Protein AF-A0A933W8A5-F1 (afdb_monomer)

Structure (mmCIF, N/CA/C/O backbone):
data_AF-A0A933W8A5-F1
#
_entry.id   AF-A0A933W8A5-F1
#
loop_
_atom_site.group_PDB
_atom_site.id
_atom_site.type_symbol
_atom_site.label_atom_id
_atom_site.label_alt_id
_atom_site.label_comp_id
_atom_site.label_asym_id
_atom_site.lab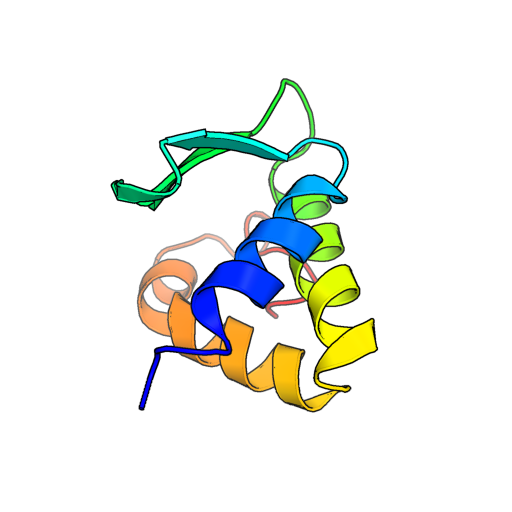el_entity_id
_atom_site.label_seq_id
_atom_site.pdbx_PDB_ins_code
_atom_site.Cartn_x
_atom_site.Cartn_y
_atom_site.Cartn_z
_atom_site.occupancy
_atom_site.B_iso_or_equiv
_atom_site.auth_seq_id
_atom_site.auth_comp_id
_atom_site.auth_asym_id
_atom_site.auth_atom_id
_atom_site.pdbx_PDB_model_num
ATOM 1 N N . GLN A 1 1 ? 10.226 -14.041 -10.087 1.00 38.94 1 GLN A N 1
ATOM 2 C CA . GLN A 1 1 ? 10.931 -12.931 -10.763 1.00 38.94 1 GLN A CA 1
ATOM 3 C C . GLN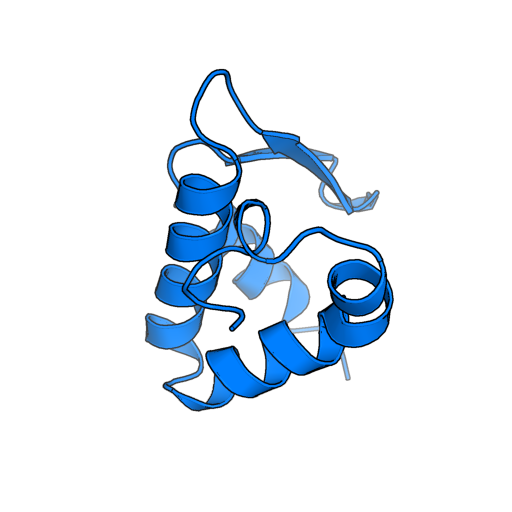 A 1 1 ? 10.443 -11.626 -10.133 1.00 38.94 1 GLN A C 1
ATOM 5 O O . GLN A 1 1 ? 9.567 -10.977 -10.675 1.00 38.94 1 GLN A O 1
ATOM 10 N N . GLU A 1 2 ? 10.956 -11.286 -8.946 1.00 49.69 2 GLU A N 1
ATOM 11 C CA . GLU A 1 2 ? 10.576 -10.088 -8.155 1.00 49.69 2 GLU A CA 1
ATOM 12 C C . GLU A 1 2 ? 11.522 -8.888 -8.391 1.00 49.69 2 GLU A C 1
ATOM 14 O O . GLU A 1 2 ? 11.289 -7.780 -7.919 1.00 49.69 2 GLU A O 1
ATOM 19 N N . LEU A 1 3 ? 12.592 -9.096 -9.163 1.00 53.41 3 LEU A N 1
ATOM 20 C CA . LEU A 1 3 ? 13.804 -8.265 -9.179 1.00 53.41 3 LEU A CA 1
ATOM 21 C C . LEU A 1 3 ? 13.699 -6.904 -9.895 1.00 53.41 3 LEU A C 1
ATOM 23 O O . LEU A 1 3 ? 14.645 -6.128 -9.827 1.00 53.41 3 LEU A O 1
ATOM 27 N N . ILE A 1 4 ? 12.586 -6.593 -10.567 1.00 51.72 4 ILE A N 1
ATOM 28 C CA . ILE A 1 4 ? 12.400 -5.299 -11.263 1.00 51.72 4 ILE A CA 1
ATOM 29 C C . ILE A 1 4 ? 11.243 -4.489 -10.659 1.00 51.72 4 ILE A C 1
ATOM 31 O O . ILE A 1 4 ? 11.300 -3.261 -10.628 1.00 51.72 4 ILE A O 1
ATOM 35 N N . ILE A 1 5 ? 10.214 -5.160 -10.129 1.00 58.34 5 ILE A N 1
ATOM 36 C CA . ILE A 1 5 ? 9.015 -4.493 -9.600 1.00 58.34 5 ILE A CA 1
ATOM 37 C C . ILE A 1 5 ? 9.278 -3.893 -8.211 1.00 58.34 5 ILE A C 1
ATOM 39 O O . ILE A 1 5 ? 8.776 -2.808 -7.929 1.00 58.34 5 ILE A O 1
ATOM 43 N N . GLY A 1 6 ? 10.122 -4.528 -7.385 1.00 76.06 6 GLY A N 1
ATOM 44 C CA . GLY A 1 6 ? 10.456 -4.049 -6.037 1.00 76.06 6 GLY A CA 1
ATOM 45 C C . GLY A 1 6 ? 10.998 -2.611 -6.007 1.00 76.06 6 GLY A C 1
ATOM 46 O O . GLY A 1 6 ? 10.347 -1.743 -5.425 1.00 76.06 6 GLY A O 1
ATOM 47 N N . PRO A 1 7 ? 12.124 -2.306 -6.684 1.00 84.44 7 PRO A N 1
ATOM 48 C CA . PRO A 1 7 ? 12.697 -0.956 -6.662 1.00 84.44 7 PRO A CA 1
ATOM 49 C C . PRO A 1 7 ? 11.766 0.113 -7.252 1.00 84.44 7 PRO A C 1
ATOM 51 O O . PRO A 1 7 ? 11.744 1.253 -6.789 1.00 84.44 7 PRO A O 1
ATOM 54 N N . LEU A 1 8 ? 10.974 -0.244 -8.272 1.00 87.69 8 LEU A N 1
ATOM 55 C CA . LEU A 1 8 ? 10.001 0.674 -8.860 1.00 87.69 8 LEU A CA 1
ATOM 56 C C . LEU A 1 8 ? 8.880 0.999 -7.867 1.00 87.69 8 LEU A C 1
ATOM 58 O O . LEU A 1 8 ? 8.601 2.174 -7.653 1.00 87.69 8 LEU A O 1
ATOM 62 N N . ALA A 1 9 ? 8.287 -0.007 -7.221 1.00 87.12 9 ALA A N 1
ATOM 63 C CA . ALA A 1 9 ? 7.235 0.200 -6.228 1.00 87.12 9 ALA A CA 1
ATOM 64 C C . ALA A 1 9 ? 7.705 1.120 -5.089 1.00 87.12 9 ALA A C 1
ATOM 66 O O . ALA A 1 9 ? 7.008 2.069 -4.730 1.00 87.12 9 ALA A O 1
ATOM 67 N N . TRP A 1 10 ? 8.933 0.933 -4.599 1.00 92.06 10 TRP A N 1
ATOM 68 C CA . TRP A 1 10 ? 9.513 1.811 -3.582 1.00 92.06 10 TRP A CA 1
ATOM 69 C C . TRP A 1 10 ? 9.707 3.251 -4.061 1.00 92.06 10 TRP A C 1
ATOM 71 O O . TRP A 1 10 ? 9.399 4.194 -3.331 1.00 92.06 10 TRP A O 1
ATOM 81 N N . ASN A 1 11 ? 10.158 3.451 -5.300 1.00 92.56 11 ASN A N 1
ATOM 82 C CA . ASN A 1 11 ? 10.278 4.791 -5.881 1.00 92.56 11 ASN A CA 1
ATOM 83 C C . ASN A 1 11 ? 8.933 5.506 -6.016 1.00 92.56 11 ASN A C 1
ATOM 85 O O . ASN A 1 11 ? 8.871 6.728 -5.881 1.00 92.56 11 ASN A O 1
ATOM 89 N N . GLU A 1 12 ? 7.860 4.764 -6.256 1.00 92.88 12 GLU A N 1
ATOM 90 C CA . GLU A 1 12 ? 6.511 5.316 -6.300 1.00 92.88 12 GLU A CA 1
ATOM 91 C C . GLU A 1 12 ? 5.961 5.607 -4.907 1.00 92.88 12 GLU A C 1
ATOM 93 O O . GLU A 1 12 ? 5.415 6.688 -4.687 1.00 92.88 12 GLU A O 1
ATOM 98 N N . ALA A 1 13 ? 6.196 4.719 -3.940 1.00 93.75 13 ALA A N 1
ATOM 99 C CA . ALA A 1 13 ? 5.835 4.935 -2.543 1.00 93.75 13 ALA A CA 1
ATOM 100 C C . ALA A 1 13 ? 6.478 6.213 -1.970 1.00 93.75 13 ALA A C 1
ATOM 102 O O . ALA A 1 13 ? 5.814 6.967 -1.261 1.00 93.75 13 ALA A O 1
ATOM 103 N N . ARG A 1 14 ? 7.728 6.537 -2.349 1.00 95.06 14 ARG A N 1
ATOM 104 C CA . ARG A 1 14 ? 8.409 7.797 -1.961 1.00 95.06 14 ARG A CA 1
ATOM 105 C C . ARG A 1 14 ? 7.673 9.067 -2.387 1.00 95.06 14 ARG A C 1
ATOM 107 O O . ARG A 1 14 ? 7.894 10.121 -1.798 1.00 95.06 14 ARG A O 1
ATOM 114 N N . LYS A 1 15 ? 6.843 8.997 -3.429 1.00 95.06 15 LYS A N 1
ATOM 115 C CA . LYS A 1 15 ? 6.102 10.154 -3.957 1.00 95.06 15 LYS A CA 1
ATOM 116 C C . LYS A 1 15 ? 4.799 10.402 -3.199 1.00 95.06 15 LYS A C 1
ATOM 118 O O . LYS A 1 15 ? 4.140 11.414 -3.435 1.00 95.06 15 LYS A O 1
ATOM 123 N N . VAL A 1 16 ? 4.407 9.489 -2.311 1.00 95.06 16 VAL A N 1
ATOM 124 C CA . VAL A 1 16 ? 3.143 9.562 -1.584 1.00 95.06 16 VAL A CA 1
ATOM 125 C C . VAL A 1 16 ? 3.298 10.464 -0.368 1.00 95.06 16 VAL A C 1
ATOM 127 O O . VAL A 1 16 ? 3.985 10.146 0.600 1.00 95.06 16 VAL A O 1
ATOM 130 N N . GLN A 1 17 ? 2.609 11.603 -0.395 1.00 93.69 17 GLN A N 1
ATOM 131 C CA . GLN A 1 17 ? 2.561 12.501 0.751 1.00 93.69 17 GLN A CA 1
ATOM 132 C C . GLN A 1 17 ? 1.929 11.805 1.964 1.00 93.69 17 GLN A C 1
ATOM 134 O O . GLN A 1 17 ? 0.796 11.323 1.888 1.00 93.69 17 GLN A O 1
ATOM 139 N N . GLY A 1 18 ? 2.643 11.836 3.092 1.00 93.12 18 GLY A N 1
ATOM 140 C CA . GLY A 1 18 ? 2.227 11.203 4.344 1.00 93.12 18 GLY A CA 1
ATOM 141 C C . GLY A 1 18 ? 2.823 9.811 4.566 1.00 93.12 18 GLY A C 1
ATOM 142 O O . GLY A 1 18 ? 2.646 9.268 5.651 1.00 93.12 18 GLY A O 1
ATOM 143 N N . LEU A 1 19 ? 3.554 9.253 3.594 1.00 95.56 19 LEU A N 1
ATOM 144 C CA . LEU A 1 19 ? 4.280 7.990 3.724 1.00 95.56 19 LEU A CA 1
ATOM 145 C C . LEU A 1 19 ? 5.790 8.255 3.738 1.00 95.56 19 LEU A C 1
ATOM 147 O O . LEU A 1 19 ? 6.337 8.840 2.806 1.00 95.56 19 LEU A O 1
ATOM 151 N N . GLN A 1 20 ? 6.473 7.801 4.784 1.00 95.50 20 GLN A N 1
ATOM 152 C CA . GLN A 1 20 ? 7.925 7.863 4.893 1.00 95.50 20 GLN A CA 1
ATOM 153 C C . GLN A 1 20 ? 8.503 6.451 4.912 1.00 95.50 20 GLN A C 1
ATOM 155 O O . GLN A 1 20 ? 8.135 5.636 5.751 1.00 95.50 20 GLN A O 1
ATOM 160 N N . ILE A 1 21 ? 9.450 6.178 4.017 1.00 94.19 21 ILE A N 1
ATOM 161 C CA . ILE A 1 21 ? 10.239 4.945 4.061 1.00 94.19 21 ILE A CA 1
ATOM 162 C C . ILE A 1 21 ? 11.358 5.137 5.084 1.00 94.19 21 ILE A C 1
ATOM 164 O O . ILE A 1 21 ? 12.145 6.077 4.960 1.00 94.19 21 ILE A O 1
ATOM 168 N N . VAL A 1 22 ? 11.411 4.261 6.086 1.00 94.75 22 VAL A N 1
ATOM 169 C CA . VAL A 1 22 ? 12.457 4.244 7.119 1.00 94.75 22 VAL A CA 1
ATOM 170 C C . VAL A 1 22 ? 13.592 3.316 6.694 1.00 94.75 22 VAL A C 1
ATOM 172 O O . VAL A 1 22 ? 14.752 3.722 6.718 1.00 94.75 22 VAL A O 1
ATOM 175 N N . ASP A 1 23 ? 13.256 2.106 6.241 1.00 91.50 23 ASP A N 1
ATOM 176 C CA . ASP A 1 23 ? 14.217 1.104 5.775 1.00 91.50 23 ASP A CA 1
ATOM 177 C C . ASP A 1 23 ? 13.586 0.253 4.659 1.00 91.50 23 ASP A C 1
ATOM 179 O O . ASP A 1 23 ? 12.758 -0.623 4.906 1.00 91.50 23 ASP A O 1
ATOM 183 N N . GLU A 1 24 ? 13.985 0.514 3.411 1.00 89.44 24 GLU A N 1
ATOM 184 C CA . GLU A 1 24 ? 13.497 -0.212 2.229 1.00 89.44 24 GLU A CA 1
ATOM 185 C C . GLU A 1 24 ? 13.851 -1.707 2.278 1.00 89.44 24 GLU A C 1
ATOM 187 O O . GLU A 1 24 ? 13.051 -2.547 1.870 1.00 89.44 24 GLU A O 1
ATOM 192 N N . MET A 1 25 ? 15.024 -2.054 2.820 1.00 87.25 25 MET A N 1
ATOM 193 C CA . MET A 1 25 ? 15.499 -3.440 2.873 1.00 87.25 25 MET A CA 1
ATOM 194 C C . MET A 1 25 ? 14.703 -4.276 3.874 1.00 87.25 25 MET A C 1
ATOM 196 O O . MET A 1 25 ? 14.554 -5.483 3.686 1.00 87.25 25 MET A O 1
ATOM 200 N N . LYS A 1 26 ? 14.195 -3.641 4.935 1.00 88.69 26 LYS A N 1
ATOM 201 C CA . LYS A 1 26 ? 13.346 -4.283 5.951 1.00 88.69 26 LYS A CA 1
ATOM 202 C C . LYS A 1 26 ? 11.850 -4.115 5.701 1.00 88.69 26 LYS A C 1
ATOM 204 O O . LYS A 1 26 ? 11.057 -4.709 6.425 1.00 88.69 26 LYS A O 1
ATOM 209 N N . GLY A 1 27 ? 11.460 -3.313 4.713 1.00 88.00 27 GLY A N 1
ATOM 210 C CA . GLY A 1 27 ? 10.06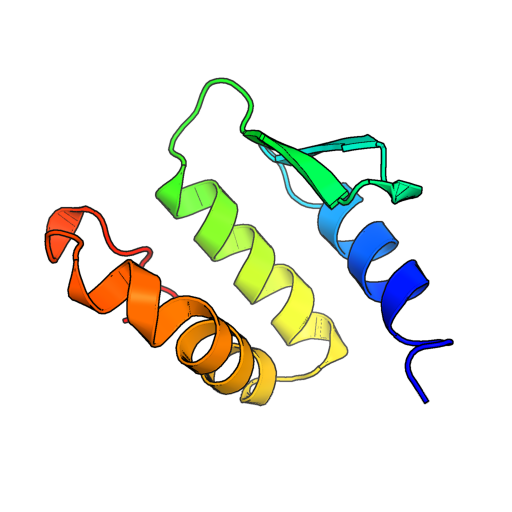0 -2.969 4.478 1.00 88.00 27 GLY A CA 1
ATOM 211 C C . GLY A 1 27 ? 9.469 -2.032 5.535 1.00 88.00 27 GLY A C 1
ATOM 212 O O . GLY A 1 27 ? 8.257 -2.014 5.731 1.00 88.00 27 GLY A O 1
ATOM 213 N N . GLU A 1 28 ? 10.307 -1.272 6.240 1.00 93.00 28 GLU A N 1
ATOM 214 C CA . GLU A 1 28 ? 9.873 -0.408 7.332 1.00 93.00 28 GLU A CA 1
ATOM 215 C C . GLU A 1 28 ? 9.414 0.952 6.800 1.00 93.00 28 GLU A C 1
ATOM 217 O O . GLU A 1 28 ? 10.168 1.685 6.148 1.00 93.00 28 GLU A O 1
ATOM 222 N N . VAL A 1 29 ? 8.167 1.302 7.108 1.00 94.12 29 VAL A N 1
ATOM 223 C CA . VAL A 1 29 ? 7.542 2.570 6.729 1.00 94.12 29 VAL A CA 1
ATOM 224 C C . VAL A 1 29 ? 6.820 3.183 7.919 1.00 94.12 29 VAL A C 1
ATOM 226 O O . VAL A 1 29 ? 6.334 2.482 8.804 1.00 94.12 29 VAL A O 1
ATOM 229 N N . VAL A 1 30 ? 6.714 4.505 7.915 1.00 94.81 30 VAL A N 1
ATOM 230 C CA . VAL A 1 30 ? 5.960 5.270 8.905 1.00 94.81 30 VAL A CA 1
ATOM 231 C C . VAL A 1 30 ? 4.970 6.164 8.177 1.00 94.81 30 VAL A C 1
ATOM 233 O O . VAL A 1 30 ? 5.311 6.843 7.206 1.00 94.81 30 VAL A O 1
ATOM 236 N N . LEU A 1 31 ? 3.734 6.178 8.667 1.00 93.38 31 LEU A N 1
ATOM 237 C CA . LEU A 1 31 ? 2.746 7.171 8.271 1.00 93.38 31 LEU A CA 1
ATOM 238 C C . LEU A 1 31 ? 2.990 8.432 9.100 1.00 93.38 31 LEU A C 1
ATOM 240 O O . LEU A 1 31 ? 2.954 8.396 10.330 1.00 93.38 31 LEU A O 1
ATOM 244 N N . GLN A 1 32 ? 3.287 9.540 8.431 1.00 89.38 32 GLN A N 1
ATOM 245 C CA . GLN A 1 32 ? 3.493 10.823 9.098 1.00 89.38 32 GLN A CA 1
ATOM 246 C C . GLN A 1 32 ? 2.153 11.381 9.598 1.00 89.38 32 GLN A C 1
ATOM 248 O O . GLN A 1 32 ? 1.117 11.125 8.986 1.00 89.38 32 GLN A O 1
ATOM 253 N N . ASN A 1 33 ? 2.193 12.156 10.694 1.00 69.38 33 ASN A N 1
ATOM 254 C CA . ASN A 1 33 ? 1.031 12.782 11.341 1.00 69.38 33 ASN A CA 1
ATOM 255 C C . ASN A 1 33 ? 0.010 13.297 10.306 1.00 69.38 33 ASN A C 1
ATOM 257 O O . ASN A 1 33 ? 0.273 14.260 9.584 1.00 69.38 33 ASN A O 1
ATOM 261 N N . GLY A 1 34 ? -1.141 12.626 10.223 1.00 78.50 34 GLY A N 1
ATOM 262 C CA . GLY A 1 34 ? -2.140 12.812 9.171 1.00 78.50 34 GLY A CA 1
ATOM 263 C C . GLY A 1 34 ? -3.216 11.724 9.215 1.00 78.50 34 GLY A C 1
ATOM 264 O O . GLY A 1 34 ? -3.266 10.947 10.162 1.00 78.50 34 GLY A O 1
ATOM 265 N N . ASP A 1 35 ? -4.079 11.678 8.196 1.00 89.56 35 ASP A N 1
ATOM 266 C CA . ASP A 1 35 ? -5.116 10.649 8.033 1.00 89.56 35 ASP A CA 1
ATOM 267 C C . ASP A 1 35 ? -4.520 9.389 7.369 1.00 89.56 35 ASP A C 1
ATOM 269 O O . ASP A 1 35 ? -4.199 9.435 6.173 1.00 89.56 35 ASP A O 1
ATOM 273 N N . PRO A 1 36 ? -4.380 8.263 8.099 1.00 92.06 36 PRO A N 1
ATOM 274 C CA . PRO A 1 36 ? -3.808 7.031 7.563 1.00 92.06 36 PRO A CA 1
ATOM 275 C C . PRO A 1 36 ? -4.561 6.507 6.341 1.00 92.06 36 PRO A C 1
ATOM 277 O O . PRO A 1 36 ? -3.928 6.056 5.387 1.00 92.06 36 PRO A O 1
ATOM 280 N N . LYS A 1 37 ? -5.897 6.612 6.327 1.00 93.50 37 LYS A N 1
ATOM 281 C CA . LYS A 1 37 ? -6.721 6.092 5.227 1.00 93.50 37 LYS A CA 1
ATOM 282 C C . LYS A 1 37 ? -6.433 6.838 3.939 1.00 93.50 37 LYS A C 1
ATOM 284 O O . LYS A 1 37 ? -6.189 6.222 2.909 1.00 93.50 37 LYS A O 1
ATOM 289 N N . ASN A 1 38 ? -6.375 8.163 4.025 1.00 94.19 38 ASN A N 1
ATOM 290 C CA . ASN A 1 38 ? -6.061 9.015 2.886 1.00 94.19 38 ASN A CA 1
ATOM 291 C C . ASN A 1 38 ? -4.641 8.756 2.354 1.00 94.19 38 ASN A C 1
ATOM 293 O O . ASN A 1 38 ? -4.418 8.760 1.145 1.00 94.19 38 ASN A O 1
ATOM 297 N N . THR A 1 39 ? -3.670 8.485 3.231 1.00 95.56 39 THR A N 1
ATOM 298 C CA . THR A 1 39 ? -2.316 8.113 2.792 1.00 95.56 39 THR A CA 1
ATOM 299 C C . THR A 1 39 ? -2.313 6.790 2.022 1.00 95.56 39 THR A C 1
ATOM 301 O O . THR A 1 39 ? -1.674 6.707 0.973 1.00 95.56 39 THR A O 1
ATOM 304 N N . ILE A 1 40 ? -3.062 5.783 2.482 1.00 95.06 40 ILE A N 1
ATOM 305 C CA . ILE A 1 40 ? -3.211 4.514 1.754 1.00 95.06 40 ILE A CA 1
ATOM 306 C C . ILE A 1 40 ? -3.958 4.717 0.429 1.00 95.06 40 ILE A C 1
ATOM 308 O O . ILE A 1 40 ? -3.501 4.225 -0.600 1.00 95.06 40 ILE A O 1
ATOM 312 N N . ASP A 1 41 ? -5.026 5.517 0.410 1.00 95.75 41 ASP A N 1
ATOM 313 C CA . ASP A 1 41 ? -5.771 5.840 -0.815 1.00 95.75 41 ASP A CA 1
ATOM 314 C C . ASP A 1 41 ? -4.878 6.498 -1.878 1.00 95.75 41 ASP A C 1
ATOM 316 O O . ASP A 1 41 ? -4.935 6.159 -3.066 1.00 95.75 41 ASP A O 1
ATOM 320 N N . ARG A 1 42 ? -3.985 7.401 -1.458 1.00 95.56 42 ARG A N 1
ATOM 321 C CA . ARG A 1 42 ? -2.977 7.998 -2.346 1.00 95.56 42 ARG A CA 1
ATOM 322 C C . ARG A 1 42 ? -1.938 6.989 -2.819 1.00 95.56 42 ARG A C 1
ATOM 324 O O . ARG A 1 42 ? -1.519 7.084 -3.970 1.00 95.56 42 ARG A O 1
ATOM 331 N N . LEU A 1 43 ? -1.520 6.047 -1.971 1.00 95.31 43 LEU A N 1
ATOM 332 C CA . LEU A 1 43 ? -0.568 5.000 -2.349 1.00 95.31 43 LEU A CA 1
ATOM 333 C C . LEU A 1 43 ? -1.140 4.097 -3.444 1.00 95.31 43 LEU A C 1
ATOM 335 O O . LEU A 1 43 ? -0.489 3.901 -4.471 1.00 95.31 43 LEU A O 1
ATOM 339 N N . VAL A 1 44 ? -2.374 3.618 -3.275 1.00 95.31 44 VAL A N 1
ATOM 340 C CA . VAL A 1 44 ? -3.051 2.791 -4.288 1.00 95.31 44 VAL A CA 1
ATOM 341 C C . VAL A 1 44 ? -3.220 3.573 -5.595 1.00 95.31 44 VAL A C 1
ATOM 343 O O . VAL A 1 44 ? -2.878 3.065 -6.665 1.00 95.31 44 VAL A O 1
ATOM 346 N N . SER A 1 45 ? -3.629 4.845 -5.507 1.00 95.06 45 SER A N 1
ATOM 347 C CA . SER A 1 45 ? -3.760 5.734 -6.674 1.00 95.06 45 SER A CA 1
ATOM 348 C C . SER A 1 45 ? -2.423 5.975 -7.390 1.00 95.06 45 SER A C 1
ATOM 350 O O . SER A 1 45 ? -2.376 6.119 -8.613 1.00 95.06 45 SER A O 1
ATOM 352 N N . GLN A 1 46 ? -1.312 6.044 -6.649 1.00 95.00 46 GLN A N 1
ATOM 353 C CA . GLN A 1 46 ? 0.018 6.208 -7.235 1.00 95.00 46 GLN A CA 1
ATOM 354 C C . GLN A 1 46 ? 0.441 4.952 -8.007 1.00 95.00 46 GLN A C 1
ATOM 356 O O . GLN A 1 46 ? 1.003 5.073 -9.095 1.00 95.00 46 GLN A O 1
ATOM 361 N N . TYR A 1 47 ? 0.118 3.762 -7.499 1.00 93.25 47 TYR A N 1
ATOM 362 C CA . TYR A 1 47 ? 0.354 2.506 -8.212 1.00 93.25 47 TYR A CA 1
ATOM 363 C C . TYR A 1 47 ? -0.555 2.324 -9.431 1.00 93.25 47 TYR A C 1
ATOM 365 O O . TYR A 1 47 ? -0.086 1.818 -10.453 1.00 93.25 47 TYR A O 1
ATOM 373 N N . GLU A 1 48 ? -1.802 2.802 -9.388 1.00 93.19 48 GLU A N 1
ATOM 374 C CA . GLU A 1 48 ? -2.710 2.773 -10.546 1.00 93.19 48 GLU A CA 1
ATOM 375 C C . GLU A 1 48 ? -2.103 3.475 -11.767 1.00 93.19 48 GLU A C 1
ATOM 377 O O . GLU A 1 48 ? -2.233 3.001 -12.895 1.00 93.19 48 GLU A O 1
ATOM 382 N N . ARG A 1 49 ? -1.362 4.570 -11.565 1.00 91.06 49 ARG A N 1
ATOM 383 C CA . ARG A 1 49 ? -0.733 5.322 -12.667 1.00 91.06 49 ARG A CA 1
ATOM 384 C C . ARG A 1 49 ? 0.264 4.498 -13.482 1.00 91.06 49 ARG A C 1
ATOM 386 O O . ARG A 1 49 ? 0.550 4.863 -14.618 1.00 91.06 49 ARG A O 1
ATOM 393 N N . ILE A 1 50 ? 0.808 3.427 -12.906 1.00 86.94 50 ILE A N 1
ATOM 394 C CA . ILE A 1 50 ? 1.890 2.633 -13.504 1.00 86.94 50 ILE A CA 1
ATOM 395 C C . ILE A 1 50 ? 1.423 1.231 -13.863 1.00 86.94 50 ILE A C 1
ATOM 397 O O . ILE A 1 50 ? 1.796 0.711 -14.911 1.00 86.94 50 ILE A O 1
ATOM 401 N N . PHE A 1 51 ? 0.584 0.633 -13.021 1.00 84.94 51 PHE A N 1
ATOM 402 C CA . PHE A 1 51 ? 0.090 -0.731 -13.202 1.00 84.94 51 PHE A CA 1
ATOM 403 C C . PHE A 1 51 ? -1.354 -0.777 -13.728 1.00 84.94 51 PHE A C 1
ATOM 405 O O . PHE A 1 51 ? -1.890 -1.854 -13.991 1.00 84.94 51 PHE A O 1
ATOM 412 N N . GLY A 1 52 ? -1.976 0.388 -13.931 1.00 88.94 52 GLY A N 1
ATOM 413 C CA . GLY A 1 52 ? -3.357 0.528 -14.374 1.00 88.94 52 GLY A CA 1
ATOM 414 C C . GLY A 1 52 ? -4.363 0.142 -13.292 1.00 88.94 52 GLY A C 1
ATOM 415 O O . GLY A 1 52 ? -4.009 -0.228 -12.177 1.00 88.94 52 GLY A O 1
ATOM 416 N N . LYS A 1 53 ? -5.650 0.163 -13.653 1.00 88.69 53 LYS A N 1
ATOM 417 C CA . LYS A 1 53 ? -6.778 -0.101 -12.737 1.00 88.69 53 LYS A CA 1
ATOM 418 C C . LYS A 1 53 ? -6.728 -1.456 -12.027 1.00 88.69 53 LYS A C 1
ATOM 420 O O . LYS A 1 53 ? -7.356 -1.622 -10.990 1.00 88.69 53 LYS A O 1
ATOM 425 N N . VAL A 1 54 ? -5.984 -2.421 -12.570 1.00 88.56 54 VAL A N 1
ATOM 426 C CA . VAL A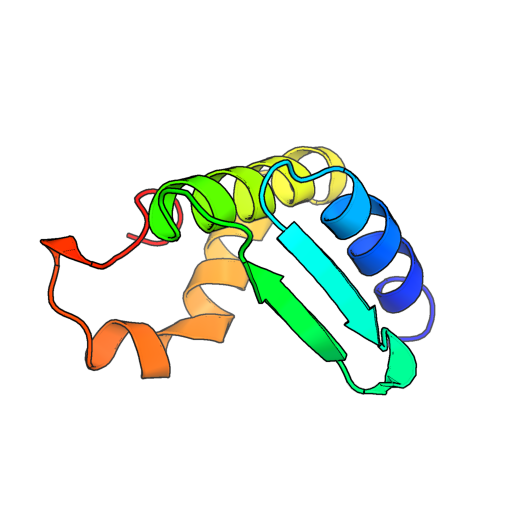 1 54 ? -5.803 -3.746 -11.958 1.00 88.56 54 VAL A CA 1
ATOM 427 C C . VAL A 1 54 ? -5.065 -3.652 -10.619 1.00 88.56 54 VAL A C 1
ATOM 429 O O . VAL A 1 54 ? -5.289 -4.495 -9.753 1.00 88.56 54 VAL A O 1
A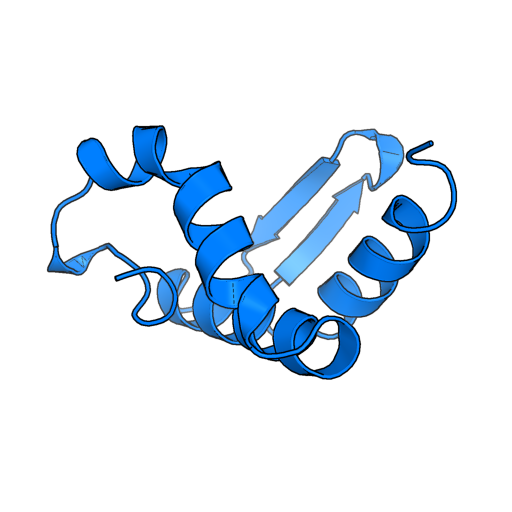TOM 432 N N . SER A 1 55 ? -4.251 -2.610 -10.400 1.00 87.00 55 SER A N 1
ATOM 433 C CA . SER A 1 55 ? -3.546 -2.409 -9.130 1.00 87.00 55 SER A CA 1
AT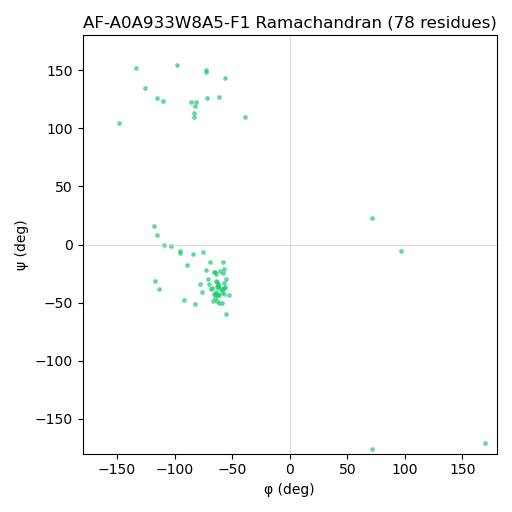OM 434 C C . SER A 1 55 ? -4.492 -2.341 -7.934 1.00 87.00 55 SER A C 1
ATOM 436 O O . SER A 1 55 ? -4.128 -2.823 -6.871 1.00 87.00 55 SER A O 1
ATOM 438 N N . HIS A 1 56 ? -5.709 -1.811 -8.103 1.00 92.06 56 HIS A N 1
ATOM 439 C CA . HIS A 1 56 ? -6.705 -1.756 -7.032 1.00 92.06 56 HIS A CA 1
ATOM 440 C C . HIS A 1 56 ? -7.101 -3.149 -6.549 1.00 92.06 56 HIS A C 1
ATOM 442 O O . HIS A 1 56 ? -7.044 -3.411 -5.352 1.00 92.06 56 HIS A O 1
ATOM 448 N N . ALA A 1 57 ? -7.445 -4.049 -7.476 1.00 90.38 57 ALA A N 1
ATOM 449 C CA . ALA A 1 57 ? -7.826 -5.418 -7.137 1.00 90.38 57 ALA A CA 1
ATOM 450 C C . ALA A 1 57 ? -6.666 -6.157 -6.456 1.00 90.38 57 ALA A C 1
ATOM 452 O O . ALA A 1 57 ? -6.853 -6.776 -5.418 1.00 90.38 57 ALA A O 1
ATOM 453 N N . VAL A 1 58 ? -5.445 -6.004 -6.978 1.00 91.19 58 VAL A N 1
ATOM 454 C CA . VAL A 1 58 ? -4.253 -6.63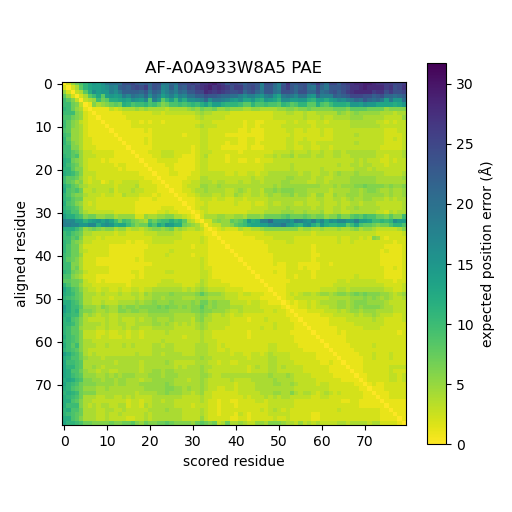2 -6.389 1.0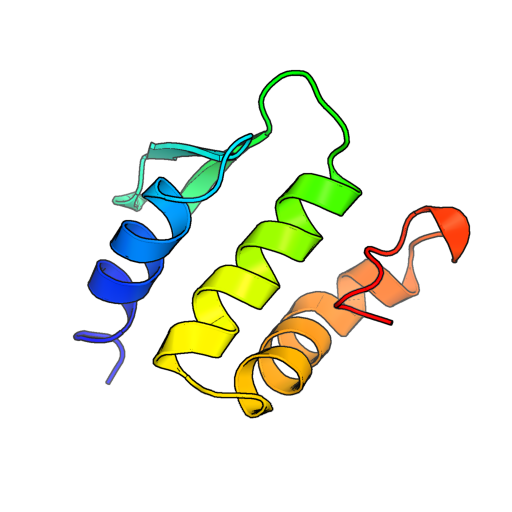0 91.19 58 VAL A CA 1
ATOM 455 C C . VAL A 1 58 ? -3.955 -6.081 -4.991 1.00 91.19 58 VAL A C 1
ATOM 457 O O . VAL A 1 58 ? -3.636 -6.851 -4.088 1.00 91.19 58 VAL A O 1
ATOM 460 N N . CYS A 1 59 ? -4.064 -4.765 -4.788 1.00 92.88 59 CYS A N 1
ATOM 461 C CA . CYS A 1 59 ? -3.879 -4.152 -3.475 1.00 92.88 59 CYS A CA 1
ATOM 462 C C . CYS A 1 59 ? -4.952 -4.609 -2.481 1.00 92.88 59 CYS A C 1
ATOM 464 O O . CYS A 1 59 ? -4.601 -4.934 -1.352 1.00 92.88 59 CYS A O 1
ATOM 466 N N . HIS A 1 60 ? -6.220 -4.663 -2.896 1.00 94.12 60 HIS A N 1
ATOM 467 C CA . HIS A 1 60 ? -7.324 -5.179 -2.086 1.00 94.12 60 HIS A CA 1
ATOM 468 C C . HIS A 1 60 ? -7.084 -6.640 -1.678 1.00 94.12 60 HIS A C 1
ATOM 470 O O . HIS A 1 60 ? -7.122 -6.962 -0.490 1.00 94.12 60 HIS A O 1
ATOM 476 N N . ASP A 1 61 ? -6.758 -7.503 -2.641 1.00 94.00 61 ASP A N 1
ATOM 477 C CA . ASP A 1 61 ? -6.527 -8.929 -2.402 1.00 94.00 61 ASP A CA 1
ATOM 478 C C . ASP A 1 61 ? -5.346 -9.157 -1.449 1.00 94.00 61 ASP A C 1
ATOM 480 O O . ASP A 1 61 ? -5.416 -10.008 -0.564 1.00 94.00 61 ASP A O 1
ATOM 484 N N . ALA A 1 62 ? -4.289 -8.343 -1.556 1.00 91.50 62 ALA A N 1
ATOM 485 C CA . ALA A 1 62 ? -3.118 -8.423 -0.683 1.00 91.50 62 ALA A CA 1
ATOM 486 C C . ALA A 1 62 ? -3.415 -8.098 0.791 1.00 91.50 62 ALA A C 1
ATOM 488 O O . ALA A 1 62 ? -2.661 -8.521 1.669 1.00 91.50 62 ALA A O 1
ATOM 489 N N . VAL A 1 63 ? -4.480 -7.343 1.079 1.00 94.19 63 VAL A N 1
ATOM 490 C CA . VAL A 1 63 ? -4.825 -6.922 2.445 1.00 94.19 63 VAL A CA 1
ATOM 491 C C . VAL A 1 63 ? -6.149 -7.496 2.952 1.00 94.19 63 VAL A C 1
ATOM 493 O O . VAL A 1 63 ? -6.588 -7.110 4.037 1.00 94.19 63 VAL A O 1
ATOM 496 N N . GLN A 1 64 ? -6.787 -8.421 2.224 1.00 95.00 64 GLN A N 1
ATOM 497 C CA . GLN A 1 64 ? -8.104 -8.961 2.590 1.00 95.00 64 GLN A CA 1
ATOM 498 C C . GLN A 1 64 ? -8.163 -9.491 4.030 1.00 95.00 64 GLN A C 1
ATOM 500 O O . GLN A 1 64 ? -9.096 -9.173 4.767 1.00 95.00 64 GLN A O 1
ATOM 505 N N . ASP A 1 65 ? -7.138 -10.227 4.468 1.00 95.38 65 ASP A N 1
ATOM 506 C CA . ASP A 1 65 ? -7.066 -10.790 5.825 1.00 95.38 65 ASP A CA 1
ATOM 507 C C . ASP A 1 65 ? -6.962 -9.725 6.931 1.00 95.38 65 ASP A C 1
ATOM 509 O O . ASP A 1 65 ? -7.293 -9.985 8.095 1.00 95.38 65 ASP A O 1
ATOM 513 N N . ILE A 1 66 ? -6.468 -8.534 6.579 1.00 94.19 66 ILE A N 1
ATOM 514 C CA . ILE A 1 66 ? -6.373 -7.373 7.469 1.00 94.19 66 ILE A CA 1
ATOM 515 C C . ILE A 1 66 ? -7.729 -6.666 7.499 1.00 94.19 66 ILE A C 1
ATOM 517 O O . ILE A 1 66 ? -8.285 -6.455 8.577 1.00 94.19 66 ILE A O 1
ATOM 521 N N . ILE A 1 67 ? -8.288 -6.369 6.322 1.00 93.94 67 ILE A N 1
ATOM 522 C CA . ILE A 1 67 ? -9.573 -5.676 6.165 1.00 93.94 67 ILE A CA 1
ATOM 523 C C . ILE A 1 67 ? -10.716 -6.441 6.834 1.00 93.94 67 ILE A C 1
ATOM 525 O O . ILE A 1 67 ? -11.557 -5.825 7.483 1.00 93.94 67 ILE A O 1
ATOM 529 N N . ALA A 1 68 ? -10.720 -7.775 6.759 1.00 94.25 68 ALA A N 1
ATOM 530 C CA . ALA A 1 68 ? -11.736 -8.623 7.388 1.00 94.25 68 ALA A CA 1
ATOM 531 C C . ALA A 1 68 ? -11.851 -8.438 8.917 1.00 94.25 68 ALA A C 1
ATOM 533 O O . ALA A 1 68 ? -12.823 -8.892 9.522 1.00 94.25 68 ALA A O 1
ATOM 534 N N . LYS A 1 69 ? -10.862 -7.795 9.551 1.00 95.25 69 LYS A N 1
ATOM 535 C CA . LYS A 1 69 ? -10.801 -7.537 10.998 1.00 95.25 69 LYS A CA 1
ATOM 536 C C . LYS A 1 69 ? -11.002 -6.060 11.357 1.00 95.25 69 LYS A C 1
ATOM 538 O O . LYS A 1 69 ? -10.943 -5.726 12.537 1.00 95.25 69 LYS A O 1
ATOM 543 N N . MET A 1 70 ? -11.204 -5.188 10.370 1.00 93.19 70 MET A N 1
ATOM 544 C CA . MET A 1 70 ? -11.382 -3.745 10.553 1.00 93.19 70 MET A CA 1
ATOM 545 C C . MET A 1 70 ? -12.864 -3.366 10.543 1.00 93.19 70 MET A C 1
ATOM 547 O O . MET A 1 70 ? -13.685 -4.044 9.923 1.00 93.19 70 MET A O 1
ATOM 551 N N . SER A 1 71 ? -13.215 -2.254 11.191 1.00 94.31 71 SER A N 1
ATOM 552 C CA . SER A 1 71 ? -14.548 -1.672 11.006 1.00 94.31 71 SER A CA 1
ATOM 553 C C . SER A 1 71 ? -14.665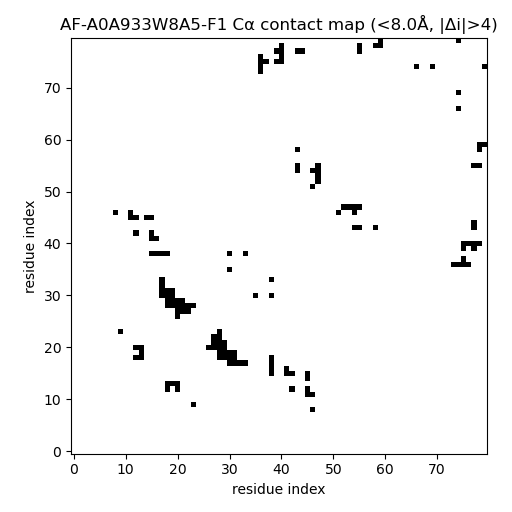 -1.012 9.619 1.00 94.31 71 SER A C 1
ATOM 555 O O . SER A 1 71 ? -13.670 -0.488 9.104 1.00 94.31 71 SER A O 1
ATOM 557 N N . PRO A 1 72 ? -15.852 -0.998 8.978 1.00 91.12 72 PRO A N 1
ATOM 558 C CA . PRO A 1 72 ? -16.029 -0.409 7.644 1.00 91.12 72 PRO A CA 1
ATOM 559 C C . PRO A 1 72 ? -15.576 1.056 7.521 1.00 91.12 72 PRO A C 1
ATOM 561 O O . PRO A 1 72 ? -15.140 1.511 6.456 1.00 91.12 72 PRO A O 1
ATOM 564 N N . GLU A 1 73 ? -15.666 1.810 8.612 1.00 92.56 73 GLU A N 1
ATOM 565 C CA . GLU A 1 73 ? -15.271 3.213 8.711 1.00 92.56 73 GLU A CA 1
ATOM 566 C C . GLU A 1 73 ? -13.747 3.396 8.704 1.00 92.56 73 GLU A C 1
ATOM 568 O O . GLU A 1 73 ? -13.262 4.474 8.343 1.00 92.56 73 GLU A O 1
ATOM 573 N N . GLU A 1 74 ? -12.990 2.361 9.065 1.00 91.62 74 GLU A N 1
ATOM 574 C CA . GLU A 1 74 ? -11.524 2.346 9.093 1.00 91.62 74 GLU A CA 1
ATOM 575 C C . GLU A 1 74 ? -10.906 1.904 7.760 1.00 91.62 74 GLU A C 1
ATOM 577 O O . GLU A 1 74 ? -9.734 2.186 7.513 1.00 91.62 74 GLU A O 1
ATOM 582 N N . ILE A 1 75 ? -11.678 1.256 6.881 1.00 94.44 75 ILE A N 1
ATOM 583 C CA . ILE A 1 75 ? -11.180 0.776 5.586 1.00 94.44 75 ILE A CA 1
ATOM 584 C C . ILE A 1 75 ? -10.952 1.972 4.637 1.00 94.44 75 ILE A C 1
ATOM 586 O O . ILE A 1 75 ? -11.889 2.754 4.418 1.00 94.44 75 ILE A O 1
ATOM 590 N N . PRO A 1 76 ? -9.745 2.125 4.050 1.00 94.62 76 PRO A N 1
ATOM 591 C CA . PRO A 1 76 ? -9.474 3.111 3.001 1.00 94.62 76 PRO A CA 1
ATOM 592 C C . PRO A 1 76 ? -10.415 2.938 1.804 1.00 94.62 76 PRO A C 1
ATOM 594 O O . PRO A 1 76 ? -10.744 1.817 1.424 1.00 94.62 76 PRO A O 1
ATOM 597 N N . SER A 1 77 ? -10.848 4.034 1.179 1.00 94.81 77 SER A N 1
ATOM 598 C CA . SER A 1 77 ? -11.884 3.973 0.133 1.00 94.81 77 SER A CA 1
ATOM 599 C C . SER A 1 77 ? -11.434 3.190 -1.102 1.00 94.81 77 SER A C 1
ATOM 601 O O . SER A 1 77 ? -12.254 2.568 -1.766 1.00 94.81 77 SER A O 1
ATOM 603 N N . SER A 1 78 ? -10.136 3.220 -1.401 1.00 93.00 78 SER A N 1
ATOM 604 C CA . SER A 1 78 ? -9.504 2.510 -2.520 1.00 93.00 78 SER A CA 1
ATOM 605 C C . SER A 1 78 ? -9.461 0.987 -2.361 1.00 93.00 78 SER A C 1
ATOM 607 O O . SER A 1 78 ? -9.192 0.300 -3.348 1.00 93.00 78 SER A O 1
ATOM 609 N N . LEU A 1 79 ? -9.705 0.488 -1.143 1.00 93.06 79 LEU A N 1
ATOM 610 C CA . LEU A 1 79 ? -9.639 -0.922 -0.749 1.00 93.06 79 LEU A CA 1
ATOM 611 C C . LEU A 1 79 ? -10.996 -1.458 -0.262 1.00 93.06 79 LEU A C 1
ATOM 613 O O . LEU A 1 79 ? -11.044 -2.487 0.406 1.00 93.06 79 LEU A O 1
ATOM 617 N N . ARG A 1 80 ? -12.082 -0.738 -0.545 1.00 87.38 80 ARG A N 1
ATOM 618 C CA . ARG A 1 80 ? -13.454 -1.239 -0.398 1.00 87.38 80 ARG A CA 1
ATOM 619 C C . ARG A 1 80 ? -13.912 -1.883 -1.696 1.00 87.38 80 ARG A C 1
ATOM 621 O O . ARG A 1 80 ? -14.682 -2.858 -1.595 1.00 87.38 80 ARG A O 1
#

Mean predicted aligned error: 4.43 Å

Secondary structure (DSSP, 8-state):
--TTHHHHHHHHHTTSTTEEEEETTTTEEEE-SS-HHHHHHHHHHHHHHHH-THHHHHHHHHHHHHHTTS-TTTS-GGG-

Nearest PDB structures (foldseek):
  3dgp-assembly1_A  TM=5.348E-01  e=6.350E+00  Saccharomyces cerevisiae
  8ebt-assembly1_D  TM=5.096E-01  e=6.350E+00  Homo sapiens
  7ena-assembly1_4  TM=5.015E-01  e=8.721E+00  Homo sapiens

Radius of gyration: 12.72 Å; Cα contacts (8 Å, |Δi|>4): 75; chains: 1; bounding box: 32×26×26 Å

Foldseek 3Di:
DCPPVLVVLVVLLVVQPQKDDPDSVVRDIGGHPDQPLVSVVSSLVSVCVPVNPVSLVVVLVVCVVVVVPDDPVNHRPSND

pLDDT: mean 89.14, std 11.04, range [38.94, 95.75]

Solvent-accessible surface area (backbone atoms only — not comparable to full-atom values): 4837 Å² total; per-residue (Å²): 138,63,88,68,60,54,66,51,52,52,61,52,47,66,71,30,75,48,47,42,78,76,34,79,93,78,69,38,67,44,76,45,98,71,62,68,40,60,34,51,34,46,43,53,54,56,45,26,78,77,62,35,78,60,38,40,59,55,55,32,64,75,40,44,84,57,55,77,75,52,58,81,88,68,54,29,79,67,61,111

Sequence (80 aa):
QELIIGPLAWNEARKVQGLQIVDEMKGEVVLQNGDPKNTIDRLVSQYERIFGKVSHAVCHDAVQDIIAKMSPEEIPSSLR